Protein AF-A0A496R1Y8-F1 (afdb_monomer_lite)

Secondary structure (DSSP, 8-state):
--TT-SEEEEEEE----SSPP-BS-SSSBPPEEEEEE---HHHHHHHHHHHHHHHHH-GGG--------

pLDDT: mean 84.02, std 13.26, range [51.41, 97.12]

Structure (mmCIF, N/CA/C/O backbone):
data_AF-A0A496R1Y8-F1
#
_entry.id   AF-A0A496R1Y8-F1
#
loop_
_atom_site.group_PDB
_atom_site.id
_atom_site.type_symbol
_atom_site.label_atom_id
_atom_site.label_alt_id
_atom_site.label_comp_id
_atom_site.label_asym_id
_atom_site.label_entity_id
_atom_site.label_seq_id
_atom_site.pdbx_PDB_ins_code
_atom_site.Cartn_x
_atom_site.Cartn_y
_atom_site.Cartn_z
_atom_site.occupancy
_atom_site.B_iso_or_equiv
_atom_site.auth_seq_id
_atom_site.auth_comp_id
_atom_site.auth_asym_id
_atom_site.auth_atom_id
_atom_site.pdbx_PDB_model_num
ATOM 1 N N . LYS A 1 1 ? -6.509 0.424 21.010 1.00 60.19 1 LYS A N 1
ATOM 2 C CA . LYS A 1 1 ? -7.166 -0.144 19.803 1.00 60.19 1 LYS A CA 1
ATOM 3 C C . LYS A 1 1 ? -6.064 -0.421 18.781 1.00 60.19 1 LYS A C 1
ATOM 5 O O . LYS A 1 1 ? -5.190 0.425 18.653 1.00 60.19 1 LYS A O 1
ATOM 10 N N . ARG A 1 2 ? -6.026 -1.593 18.136 1.00 72.31 2 ARG A N 1
ATOM 11 C CA . ARG A 1 2 ? -5.002 -1.899 17.119 1.00 72.31 2 ARG A CA 1
ATOM 12 C C . ARG A 1 2 ? -5.340 -1.116 15.842 1.00 72.31 2 ARG A C 1
ATOM 14 O O . ARG A 1 2 ? -6.489 -1.158 15.408 1.00 72.31 2 ARG A O 1
ATOM 21 N N . LEU A 1 3 ? -4.385 -0.366 15.294 1.00 78.62 3 LEU A N 1
ATOM 22 C CA . LEU A 1 3 ? -4.564 0.349 14.026 1.00 78.62 3 LEU A CA 1
ATOM 23 C C . LEU A 1 3 ? -4.622 -0.666 12.872 1.00 78.62 3 LEU A C 1
ATOM 25 O O . LEU A 1 3 ? -3.903 -1.664 12.916 1.00 78.62 3 LEU A O 1
ATOM 29 N N . ALA A 1 4 ? -5.489 -0.426 11.883 1.00 79.31 4 ALA A N 1
ATOM 30 C CA . ALA A 1 4 ? -5.613 -1.238 10.666 1.00 79.31 4 ALA A CA 1
ATOM 31 C C . ALA A 1 4 ? -5.805 -2.755 10.904 1.00 79.31 4 ALA A C 1
ATOM 33 O O . ALA A 1 4 ? -5.213 -3.587 10.223 1.00 79.31 4 ALA A O 1
ATOM 34 N N . SER A 1 5 ? -6.632 -3.146 11.882 1.00 87.25 5 SER A N 1
ATOM 35 C CA . SER A 1 5 ? -6.862 -4.566 12.196 1.00 87.25 5 SER A CA 1
ATOM 36 C C . SER A 1 5 ? -7.733 -5.311 11.178 1.00 87.25 5 SER A C 1
ATOM 38 O O . SER A 1 5 ? -7.698 -6.537 11.150 1.00 87.25 5 SER A O 1
ATOM 40 N N . HIS A 1 6 ? -8.513 -4.591 10.367 1.00 93.62 6 HIS A N 1
ATOM 41 C CA . HIS A 1 6 ? -9.397 -5.151 9.346 1.00 93.62 6 HIS A CA 1
ATOM 42 C C . HIS A 1 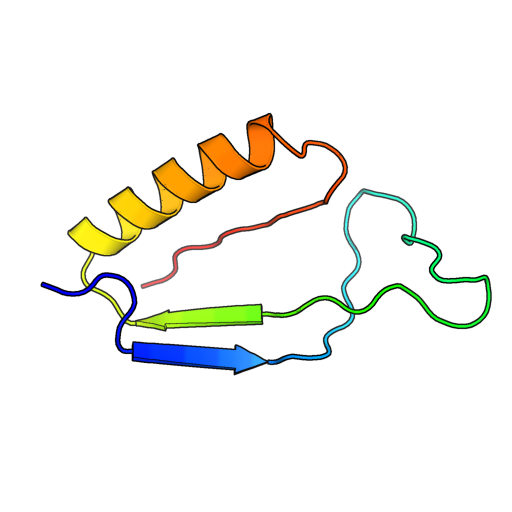6 ? -8.953 -4.640 7.980 1.00 93.62 6 HIS A C 1
ATOM 44 O O . HIS A 1 6 ? -9.190 -3.481 7.636 1.00 93.62 6 HIS A O 1
ATOM 50 N N . PHE A 1 7 ? -8.278 -5.496 7.218 1.00 95.06 7 PHE A N 1
ATOM 51 C CA . PHE A 1 7 ? -7.744 -5.125 5.917 1.00 95.06 7 PHE A CA 1
ATOM 52 C C . PHE A 1 7 ? -7.857 -6.261 4.903 1.00 95.06 7 PHE A C 1
ATOM 54 O O . PHE A 1 7 ? -7.900 -7.437 5.260 1.00 95.06 7 PHE A O 1
ATOM 61 N N . THR A 1 8 ? -7.850 -5.890 3.627 1.00 97.12 8 THR A N 1
ATOM 62 C CA . THR A 1 8 ? -7.657 -6.796 2.493 1.00 97.12 8 THR A CA 1
ATOM 63 C C . THR A 1 8 ? -6.381 -6.393 1.766 1.00 97.12 8 THR A C 1
ATOM 65 O O . THR A 1 8 ? -6.188 -5.215 1.469 1.00 97.12 8 THR A O 1
ATOM 68 N N . LYS A 1 9 ? -5.503 -7.360 1.479 1.00 95.75 9 LYS A N 1
ATOM 69 C CA . LYS A 1 9 ? -4.288 -7.148 0.683 1.00 95.75 9 LYS A CA 1
ATOM 70 C C . LYS A 1 9 ? -4.456 -7.788 -0.692 1.00 95.75 9 LYS A C 1
ATOM 72 O O . LYS A 1 9 ? -4.745 -8.979 -0.774 1.00 95.75 9 LYS A O 1
ATOM 77 N N . ILE A 1 10 ? -4.198 -7.021 -1.746 1.00 95.56 10 ILE A N 1
ATOM 78 C CA . ILE A 1 10 ? -4.067 -7.514 -3.120 1.00 95.56 10 ILE A CA 1
ATOM 79 C C . ILE A 1 10 ? -2.574 -7.431 -3.47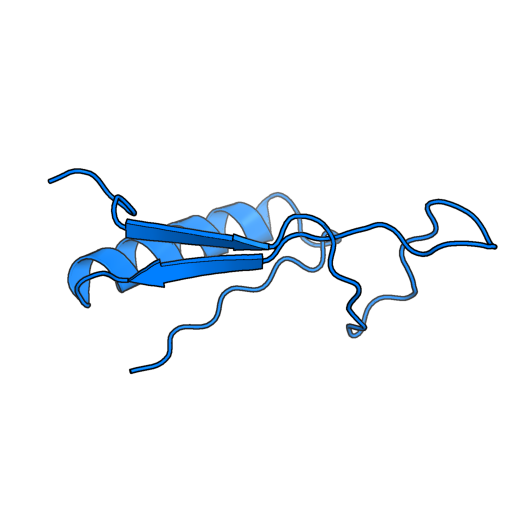3 1.00 95.56 10 ILE A C 1
ATOM 81 O O . ILE A 1 10 ? -2.066 -6.321 -3.615 1.00 95.56 10 ILE A O 1
ATOM 85 N N . PRO A 1 11 ? -1.841 -8.558 -3.513 1.00 89.00 11 PRO A N 1
ATOM 86 C CA . PRO A 1 11 ? -0.376 -8.552 -3.475 1.00 89.00 11 PRO A CA 1
ATOM 87 C C . PRO A 1 11 ? 0.320 -8.219 -4.800 1.00 89.00 11 PRO A C 1
ATOM 89 O O . PRO A 1 11 ? 1.432 -7.716 -4.740 1.00 89.00 11 PRO A O 1
ATOM 92 N N . SER A 1 12 ? -0.316 -8.494 -5.941 1.00 89.12 12 SER A N 1
ATOM 93 C CA . SER A 1 12 ? 0.265 -8.315 -7.277 1.00 89.12 12 SER A CA 1
ATOM 94 C C . SER A 1 12 ? -0.698 -7.503 -8.130 1.00 89.12 12 SER A C 1
ATOM 96 O O . SER A 1 12 ? -1.650 -8.040 -8.699 1.00 89.12 12 SER A O 1
ATOM 98 N N . VAL A 1 13 ? -0.488 -6.191 -8.163 1.00 88.69 13 VAL A N 1
ATOM 99 C CA . VAL A 1 13 ? -1.237 -5.267 -9.012 1.00 88.69 13 VAL A CA 1
ATOM 100 C C . VAL A 1 13 ? -0.302 -4.494 -9.925 1.00 88.69 13 VAL A C 1
ATOM 102 O O . VAL A 1 13 ? 0.832 -4.168 -9.572 1.00 88.69 13 VAL A O 1
ATOM 105 N N . HIS A 1 14 ? -0.820 -4.135 -11.092 1.00 86.00 14 HIS A N 1
ATOM 106 C CA . HIS A 1 14 ? -0.157 -3.234 -12.023 1.00 86.00 14 HIS A CA 1
ATOM 107 C C . HIS A 1 14 ? -0.893 -1.901 -12.039 1.00 86.00 14 HIS A C 1
ATOM 109 O O . HIS A 1 14 ? -2.123 -1.852 -12.013 1.00 86.00 14 HIS A O 1
ATOM 115 N N . GLY A 1 15 ? -0.135 -0.812 -12.079 1.00 80.12 15 GLY A N 1
ATOM 116 C CA . GLY A 1 15 ? -0.668 0.543 -12.091 1.00 80.12 15 GLY A CA 1
ATOM 117 C C . GLY A 1 15 ? 0.137 1.434 -13.023 1.00 80.12 15 GLY A C 1
ATOM 118 O O . GLY A 1 15 ? 1.312 1.183 -13.286 1.00 80.12 15 GLY A O 1
ATOM 119 N N . ARG A 1 16 ? -0.507 2.485 -13.527 1.00 79.25 16 ARG A N 1
ATOM 120 C CA . ARG A 1 16 ? 0.138 3.539 -14.309 1.00 79.25 16 ARG A CA 1
ATOM 121 C C . ARG A 1 16 ? -0.064 4.862 -13.585 1.00 79.25 16 ARG A C 1
ATOM 123 O O . ARG A 1 16 ? -1.204 5.262 -13.370 1.00 79.25 16 ARG A O 1
ATOM 130 N N . GLY A 1 17 ? 1.035 5.510 -13.217 1.00 78.81 17 GLY A N 1
ATOM 131 C CA . GLY A 1 17 ? 1.041 6.864 -12.666 1.00 78.81 17 GLY A CA 1
ATOM 132 C C . G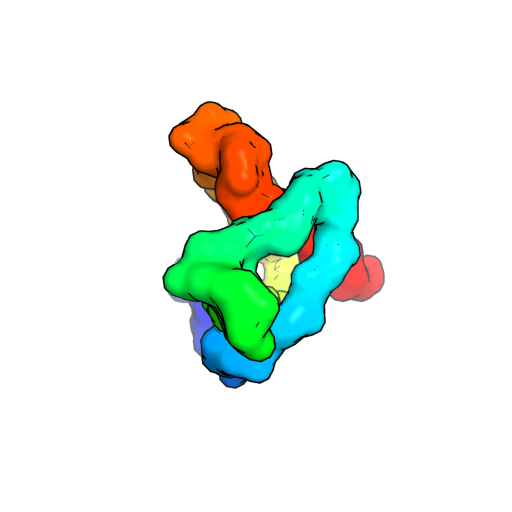LY A 1 17 ? 1.697 7.858 -13.620 1.00 78.81 17 GLY A C 1
ATOM 133 O O . GLY A 1 17 ? 1.947 7.545 -14.785 1.00 78.81 17 GLY A O 1
ATOM 134 N N . ASP A 1 18 ? 2.001 9.043 -13.095 1.00 75.25 18 ASP A N 1
ATOM 135 C CA . ASP A 1 18 ? 2.694 10.109 -13.833 1.00 75.25 18 ASP A CA 1
ATOM 136 C C . ASP A 1 18 ? 4.190 9.814 -14.027 1.00 75.25 18 ASP A C 1
ATOM 138 O O . ASP A 1 18 ? 4.834 10.355 -14.924 1.00 75.25 18 ASP A O 1
ATOM 142 N N . ALA A 1 19 ? 4.744 8.926 -13.197 1.00 66.81 19 ALA A N 1
ATOM 143 C CA . ALA A 1 19 ? 6.090 8.404 -13.367 1.00 66.81 19 ALA A CA 1
ATOM 144 C C . ALA A 1 19 ? 6.139 7.404 -14.534 1.00 66.81 19 ALA A C 1
ATOM 146 O O . ALA A 1 19 ? 5.195 6.645 -14.777 1.00 66.81 19 ALA A O 1
ATOM 147 N N . GLY A 1 20 ? 7.268 7.378 -15.249 1.00 63.38 20 GLY A N 1
ATOM 148 C CA . GLY A 1 20 ? 7.536 6.339 -16.242 1.00 63.38 20 GLY A CA 1
ATOM 149 C C . GLY A 1 20 ? 7.454 4.936 -15.618 1.00 63.38 20 GLY A C 1
ATOM 150 O O . GLY A 1 20 ? 7.605 4.800 -14.403 1.00 63.38 20 GLY A O 1
ATOM 151 N N . PRO A 1 21 ? 7.211 3.881 -16.417 1.00 62.69 21 PRO A N 1
ATOM 152 C CA . PRO A 1 21 ? 7.131 2.522 -15.891 1.00 62.69 21 PRO A CA 1
ATOM 153 C C . PRO A 1 21 ? 8.405 2.195 -15.108 1.00 62.69 21 PRO A C 1
ATOM 155 O O . PRO A 1 21 ? 9.504 2.267 -15.667 1.00 62.69 21 PRO A O 1
ATOM 158 N N . LYS A 1 22 ? 8.256 1.839 -13.825 1.00 63.22 22 LYS A N 1
ATOM 159 C CA . LYS A 1 22 ? 9.365 1.310 -13.034 1.00 63.22 22 LYS A CA 1
ATOM 160 C C . LYS A 1 22 ? 9.742 -0.046 -13.618 1.00 63.22 22 LYS A C 1
ATOM 162 O O . LYS A 1 22 ? 8.973 -1.009 -13.585 1.00 63.22 22 LYS A O 1
ATOM 167 N N . ARG A 1 23 ? 10.877 -0.054 -14.315 1.00 54.91 23 ARG A N 1
ATOM 168 C CA . ARG A 1 23 ? 11.367 -1.198 -15.080 1.00 54.91 23 ARG A CA 1
ATOM 169 C C . ARG A 1 23 ? 12.040 -2.174 -14.121 1.00 54.91 23 ARG A C 1
ATOM 171 O O . ARG A 1 23 ? 13.225 -2.019 -13.845 1.00 54.91 23 ARG A O 1
ATOM 178 N N . GLY A 1 24 ? 11.296 -3.182 -13.671 1.00 56.34 24 GLY A N 1
ATOM 179 C CA . GLY A 1 24 ? 11.895 -4.438 -13.212 1.00 56.34 24 GLY A CA 1
ATOM 180 C C . GLY A 1 24 ? 12.694 -5.103 -14.342 1.00 56.34 24 GLY A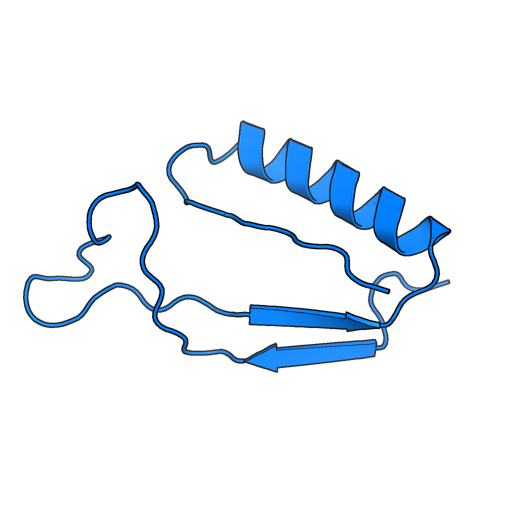 C 1
ATOM 181 O O . GLY A 1 24 ? 13.774 -5.626 -14.105 1.00 56.34 24 GLY A O 1
ATOM 182 N N . ASP A 1 25 ? 12.222 -4.963 -15.585 1.00 51.41 25 ASP A N 1
ATOM 183 C CA . ASP A 1 25 ? 12.963 -4.993 -16.849 1.00 51.41 25 ASP A CA 1
ATOM 184 C C . ASP A 1 25 ? 12.028 -4.494 -17.983 1.00 51.41 25 ASP A C 1
ATOM 186 O O . ASP A 1 25 ? 11.000 -3.865 -17.734 1.00 51.41 25 ASP A O 1
ATOM 190 N N . HIS A 1 26 ? 12.413 -4.681 -19.248 1.00 52.88 26 HIS A N 1
ATOM 191 C CA . HIS A 1 26 ? 11.690 -4.218 -20.442 1.00 52.88 26 HIS A CA 1
ATOM 192 C C . HIS A 1 26 ? 10.522 -5.133 -20.854 1.00 52.88 26 HIS A C 1
ATOM 194 O O . HIS A 1 26 ? 9.844 -4.821 -21.835 1.00 52.88 26 HIS A O 1
ATOM 200 N N . ILE A 1 27 ? 10.279 -6.228 -20.126 1.00 57.56 27 ILE A N 1
ATOM 201 C CA . ILE A 1 27 ? 9.254 -7.225 -20.455 1.00 57.56 27 ILE A CA 1
ATOM 202 C C . ILE A 1 27 ? 8.135 -7.238 -19.397 1.00 57.56 27 ILE A C 1
ATOM 204 O O . ILE A 1 27 ? 6.987 -7.489 -19.766 1.00 57.56 27 ILE A O 1
ATOM 208 N N . TRP A 1 28 ? 8.409 -6.873 -18.132 1.00 55.12 28 TRP A N 1
ATOM 209 C CA . TRP A 1 28 ? 7.381 -6.790 -17.080 1.00 55.12 28 TRP A CA 1
ATOM 210 C C . TRP A 1 28 ? 7.546 -5.561 -16.153 1.00 55.12 28 TRP A C 1
ATOM 212 O O . TRP A 1 28 ? 8.637 -5.330 -15.626 1.00 55.12 28 TRP A O 1
ATOM 222 N N . PRO A 1 29 ? 6.493 -4.745 -15.930 1.00 60.97 29 PRO A N 1
ATOM 223 C CA . PRO A 1 29 ? 6.541 -3.649 -14.962 1.00 60.97 29 PRO A CA 1
ATOM 224 C C . PRO A 1 29 ? 6.606 -4.184 -13.524 1.00 60.97 29 PRO A C 1
ATOM 226 O O . PRO A 1 29 ? 6.067 -5.249 -13.227 1.00 60.97 29 PRO A O 1
ATOM 229 N N . GLU A 1 30 ? 7.248 -3.427 -12.632 1.00 70.38 30 GLU A N 1
ATOM 230 C CA . GLU A 1 30 ? 7.306 -3.739 -11.200 1.00 70.38 30 GLU A CA 1
ATOM 231 C C . GLU A 1 30 ? 5.895 -3.926 -10.606 1.00 70.38 30 GLU A C 1
ATOM 233 O O . GLU A 1 30 ? 4.973 -3.153 -10.893 1.00 70.38 30 GLU A O 1
ATOM 238 N N . GLU A 1 31 ? 5.712 -4.984 -9.809 1.00 75.50 31 GLU A N 1
ATOM 239 C CA . GLU A 1 31 ? 4.435 -5.274 -9.156 1.00 75.50 31 GLU A CA 1
ATOM 240 C C . GLU A 1 31 ? 4.256 -4.407 -7.909 1.00 75.50 31 GLU A C 1
ATOM 242 O O . GLU A 1 31 ? 5.132 -4.327 -7.052 1.00 75.50 31 GLU A O 1
ATOM 247 N N . ASN A 1 32 ? 3.080 -3.796 -7.787 1.00 86.75 32 ASN A N 1
ATOM 248 C CA . ASN A 1 32 ? 2.646 -3.095 -6.585 1.00 86.75 32 ASN A CA 1
ATOM 249 C C . ASN A 1 32 ? 1.687 -3.967 -5.767 1.00 86.75 32 ASN A C 1
ATOM 251 O O . ASN A 1 32 ? 1.187 -4.986 -6.242 1.00 86.75 32 ASN A O 1
ATOM 255 N N . PHE A 1 33 ? 1.350 -3.520 -4.555 1.00 91.81 33 PHE A N 1
ATOM 256 C CA . PHE A 1 33 ? 0.240 -4.079 -3.785 1.00 91.81 33 PHE A CA 1
ATOM 257 C C . PHE A 1 33 ? -0.796 -3.004 -3.452 1.00 91.81 33 PHE A C 1
ATOM 259 O O . PHE A 1 33 ? -0.474 -1.826 -3.316 1.00 91.81 33 PHE A O 1
ATOM 266 N N . ILE A 1 34 ? -2.047 -3.426 -3.269 1.00 94.62 34 ILE A N 1
ATOM 267 C CA . ILE A 1 34 ? -3.108 -2.588 -2.699 1.00 94.62 34 ILE A CA 1
ATOM 268 C C . ILE A 1 34 ? -3.416 -3.101 -1.300 1.00 94.62 34 ILE A C 1
ATOM 270 O O . ILE A 1 34 ? -3.567 -4.308 -1.089 1.00 94.62 34 ILE A O 1
ATOM 274 N N . LEU A 1 35 ? -3.537 -2.177 -0.351 1.00 94.81 35 LEU A N 1
ATOM 275 C CA . LEU A 1 35 ? -4.029 -2.444 0.992 1.00 94.81 35 LEU A CA 1
ATOM 276 C C . LEU A 1 35 ? -5.317 -1.649 1.212 1.00 94.81 35 LEU A C 1
ATOM 278 O O . LEU A 1 35 ? -5.296 -0.423 1.220 1.00 94.81 35 LEU A O 1
ATOM 282 N N . ILE A 1 36 ? -6.434 -2.353 1.375 1.00 95.94 36 ILE A N 1
ATOM 283 C CA . ILE A 1 36 ? -7.745 -1.761 1.667 1.00 95.94 36 ILE A CA 1
ATOM 284 C C . ILE A 1 36 ? -7.994 -1.933 3.158 1.00 95.94 36 ILE A C 1
ATOM 286 O 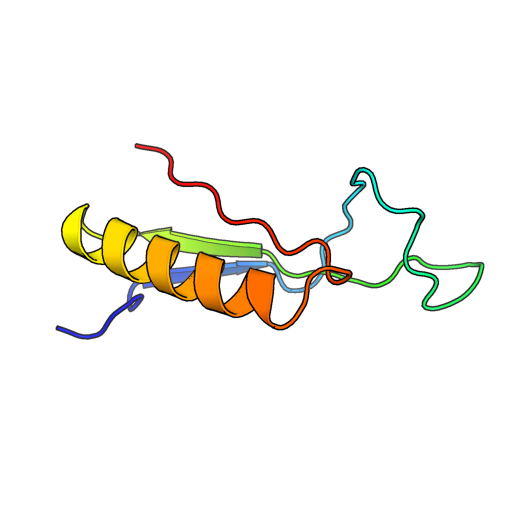O . ILE A 1 36 ? -7.989 -3.066 3.636 1.00 95.94 36 ILE A O 1
ATOM 290 N N . ILE A 1 37 ? -8.204 -0.842 3.890 1.00 95.56 37 ILE A N 1
ATOM 291 C CA . ILE A 1 37 ? -8.379 -0.856 5.346 1.00 95.56 37 ILE A CA 1
ATOM 292 C C . ILE A 1 37 ? -9.765 -0.310 5.683 1.00 95.56 37 ILE A C 1
ATOM 294 O O . ILE A 1 37 ? -10.111 0.789 5.263 1.00 95.56 37 ILE A O 1
ATOM 298 N N . TYR A 1 38 ? -10.531 -1.055 6.481 1.00 94.69 38 TYR A N 1
ATOM 299 C CA . TYR A 1 38 ? -11.770 -0.561 7.082 1.00 94.69 38 TYR A CA 1
ATOM 300 C C . TYR A 1 38 ? -11.473 -0.062 8.492 1.00 94.69 38 TYR A C 1
ATOM 302 O O . TYR A 1 38 ? -10.995 -0.821 9.343 1.00 94.69 38 TYR A O 1
ATOM 310 N N . CYS A 1 39 ? -11.732 1.217 8.738 1.00 93.12 39 CYS A N 1
ATOM 311 C CA . CYS A 1 39 ? -11.448 1.851 10.017 1.00 93.12 39 CYS A CA 1
ATOM 312 C C . CYS A 1 39 ? -12.379 3.040 10.281 1.00 93.12 39 CYS A C 1
ATOM 314 O O . CYS A 1 39 ? -13.117 3.460 9.396 1.00 93.12 39 CYS A O 1
ATOM 316 N N . GLU A 1 40 ? -12.372 3.526 11.521 1.00 94.06 40 GLU A N 1
ATOM 317 C CA . GLU A 1 40 ? -13.071 4.754 11.921 1.00 94.06 40 GLU A CA 1
ATOM 318 C C . GLU A 1 40 ? -12.303 5.998 11.431 1.00 94.06 40 GLU A C 1
ATOM 320 O O . GLU A 1 40 ? -11.081 5.945 11.275 1.00 94.06 40 GLU A O 1
ATOM 325 N N . ASP A 1 41 ? -12.988 7.133 11.262 1.00 93.75 41 ASP A N 1
ATOM 326 C CA . ASP A 1 41 ? -12.410 8.381 10.730 1.00 93.75 41 ASP A CA 1
ATOM 327 C C . ASP A 1 41 ? -11.147 8.833 11.478 1.00 93.75 41 ASP A C 1
ATOM 329 O O . ASP A 1 41 ? -10.158 9.246 10.876 1.00 93.75 41 ASP A O 1
ATOM 333 N N . ASN A 1 42 ? -11.129 8.680 12.805 1.00 93.50 42 ASN A N 1
ATOM 334 C CA . ASN A 1 42 ? -9.959 9.011 13.620 1.00 93.50 42 ASN A CA 1
ATOM 335 C C . ASN A 1 42 ? -8.732 8.146 13.285 1.00 93.50 42 ASN A C 1
ATOM 337 O O . ASN A 1 42 ? -7.599 8.600 13.424 1.00 93.50 42 ASN A O 1
ATOM 341 N N . GLN A 1 43 ? -8.937 6.896 12.874 1.00 94.25 43 GLN A N 1
ATOM 342 C CA . GLN A 1 43 ? -7.870 6.008 12.432 1.00 94.25 43 GLN A CA 1
ATOM 343 C C . GLN A 1 43 ? -7.431 6.351 11.010 1.00 94.25 43 GLN A C 1
ATOM 345 O O . GLN A 1 43 ? -6.233 6.287 10.739 1.00 94.25 43 GLN A O 1
ATOM 350 N N . ALA A 1 44 ? -8.365 6.746 10.139 1.00 94.38 44 ALA A N 1
ATOM 351 C CA . ALA A 1 44 ? -8.057 7.192 8.784 1.00 94.38 44 ALA A CA 1
ATOM 352 C C . ALA A 1 44 ? -7.107 8.399 8.804 1.00 94.38 44 ALA A C 1
ATOM 354 O O . ALA A 1 44 ? -6.063 8.338 8.164 1.00 94.38 44 ALA A O 1
ATOM 355 N N . SER A 1 45 ? -7.374 9.416 9.635 1.00 94.12 45 SER A N 1
ATOM 356 C CA . SER A 1 45 ? -6.485 10.584 9.763 1.00 94.12 45 SER A CA 1
ATOM 357 C C . SER A 1 45 ? -5.076 10.221 10.248 1.00 94.12 45 SER A C 1
ATOM 359 O O . SER A 1 45 ? -4.089 10.778 9.779 1.00 94.12 45 SER A O 1
ATOM 361 N N . ILE A 1 46 ? -4.954 9.262 11.175 1.00 94.94 46 ILE A N 1
ATOM 362 C CA . ILE A 1 46 ? -3.641 8.780 11.640 1.00 94.94 46 ILE A CA 1
ATOM 363 C C . ILE A 1 46 ? -2.888 8.080 10.500 1.00 94.94 46 ILE A C 1
ATOM 365 O O . ILE A 1 46 ? -1.679 8.256 10.362 1.00 94.94 46 ILE A O 1
ATOM 369 N N . ILE A 1 47 ? -3.594 7.280 9.696 1.00 94.50 47 ILE A N 1
ATOM 370 C CA . ILE A 1 47 ? -3.010 6.574 8.553 1.00 94.50 47 ILE A CA 1
ATOM 371 C C . ILE A 1 47 ? -2.586 7.571 7.472 1.00 94.50 47 ILE A C 1
ATOM 373 O O . ILE A 1 47 ? -1.476 7.450 6.969 1.00 94.50 47 ILE A O 1
ATOM 377 N N . GLU A 1 48 ? -3.413 8.564 7.138 1.00 94.19 48 GLU A N 1
ATOM 378 C CA . GLU A 1 48 ? -3.071 9.585 6.140 1.00 94.19 48 GLU A CA 1
ATOM 379 C C . GLU A 1 48 ? -1.803 10.357 6.513 1.00 94.19 48 GLU A C 1
ATOM 381 O O . GLU A 1 48 ? -0.896 10.443 5.687 1.00 94.19 48 GLU A O 1
ATOM 386 N N . ASN A 1 49 ? -1.684 10.809 7.766 1.00 94.69 49 ASN A N 1
ATOM 387 C CA . ASN A 1 49 ? -0.483 11.501 8.243 1.00 94.69 49 ASN A CA 1
ATOM 388 C C . ASN A 1 49 ? 0.770 10.614 8.129 1.00 94.69 49 ASN A C 1
ATOM 390 O O . ASN A 1 49 ? 1.806 11.047 7.633 1.00 94.69 49 ASN A O 1
ATOM 394 N N . ALA A 1 50 ? 0.670 9.337 8.517 1.00 94.19 50 ALA A N 1
ATOM 395 C CA . ALA A 1 50 ? 1.780 8.396 8.362 1.00 94.19 50 ALA A CA 1
ATOM 396 C C . ALA A 1 50 ? 2.147 8.167 6.881 1.00 94.19 50 ALA A C 1
ATOM 398 O O . ALA A 1 50 ? 3.314 7.976 6.545 1.00 94.19 50 ALA A O 1
ATOM 399 N N . MET A 1 51 ? 1.162 8.194 5.977 1.00 93.94 51 MET A N 1
ATOM 400 C CA . MET A 1 51 ? 1.396 8.076 4.536 1.00 93.94 51 MET A CA 1
ATOM 401 C C . MET A 1 51 ? 2.049 9.326 3.932 1.00 93.94 51 MET A C 1
ATOM 403 O O . MET A 1 51 ? 2.761 9.194 2.934 1.00 93.94 51 MET A O 1
ATOM 407 N N . GLU A 1 52 ? 1.825 10.514 4.497 1.00 93.31 52 GLU A N 1
ATOM 408 C CA . GLU A 1 52 ? 2.555 11.737 4.139 1.00 93.31 52 GLU A CA 1
ATOM 409 C C . GLU A 1 52 ? 4.036 11.626 4.506 1.00 93.31 52 GLU A C 1
ATOM 411 O O . GLU A 1 52 ? 4.880 11.774 3.624 1.00 93.31 52 GLU A O 1
ATOM 416 N N . GLU A 1 53 ? 4.356 11.236 5.743 1.00 94.50 53 GLU A N 1
ATOM 417 C CA . GLU A 1 53 ? 5.746 11.031 6.184 1.00 94.50 53 GLU A CA 1
ATOM 418 C C . GLU A 1 53 ? 6.486 10.013 5.294 1.00 94.50 53 GLU A C 1
ATOM 420 O O . GLU A 1 53 ? 7.634 10.215 4.891 1.00 94.50 53 GLU A O 1
ATOM 425 N N . ILE A 1 54 ? 5.809 8.921 4.919 1.00 93.00 54 ILE A N 1
ATOM 426 C CA . ILE A 1 54 ? 6.365 7.919 4.001 1.00 93.00 54 ILE A CA 1
ATOM 427 C C . ILE A 1 54 ? 6.633 8.526 2.618 1.00 93.00 54 ILE A C 1
ATOM 429 O O . ILE A 1 54 ? 7.667 8.248 2.013 1.00 93.00 54 ILE A O 1
ATOM 433 N N . ARG A 1 55 ? 5.728 9.354 2.091 1.00 90.56 55 ARG A N 1
ATOM 434 C CA . ARG A 1 55 ? 5.921 9.994 0.782 1.00 90.56 55 ARG A CA 1
ATOM 435 C C . ARG A 1 55 ? 7.090 10.965 0.775 1.00 90.56 55 ARG A C 1
ATOM 437 O O . ARG A 1 55 ? 7.801 11.017 -0.223 1.00 90.56 55 ARG A O 1
ATOM 444 N N . GLU A 1 56 ? 7.300 11.696 1.863 1.00 92.75 56 GLU A N 1
ATOM 445 C CA . GLU A 1 56 ? 8.454 12.586 2.007 1.00 92.75 56 GLU A CA 1
ATOM 446 C C . GLU A 1 56 ? 9.775 11.806 2.005 1.00 92.75 56 GLU A C 1
ATOM 448 O O . GLU A 1 56 ? 10.747 12.240 1.387 1.00 92.75 56 GLU A O 1
ATOM 453 N N . GLY A 1 57 ? 9.804 10.625 2.634 1.00 92.81 57 GLY A N 1
ATOM 454 C CA . GLY A 1 57 ? 10.974 9.743 2.631 1.00 92.81 57 GLY A CA 1
ATOM 455 C C . GLY A 1 57 ? 11.237 9.036 1.295 1.00 92.81 57 GLY A C 1
ATOM 456 O O . GLY A 1 57 ? 12.378 8.672 1.011 1.00 92.81 57 GLY A O 1
ATOM 457 N N . PHE A 1 58 ? 10.200 8.851 0.471 1.00 87.94 58 PHE A N 1
ATOM 458 C CA . PHE A 1 58 ? 10.247 8.073 -0.773 1.00 87.94 58 PHE A CA 1
ATOM 459 C C . PHE A 1 58 ? 9.520 8.780 -1.939 1.00 87.94 58 PHE A C 1
ATOM 461 O O . PHE A 1 58 ? 8.541 8.248 -2.480 1.00 87.94 58 PHE A O 1
ATOM 468 N N . PRO A 1 59 ? 9.981 9.970 -2.367 1.00 84.62 59 PRO A N 1
ATOM 469 C CA . PRO A 1 59 ? 9.260 10.809 -3.331 1.00 84.62 59 PRO A CA 1
ATOM 470 C C . PRO A 1 59 ? 9.082 10.147 -4.708 1.00 84.62 59 PRO A C 1
ATOM 472 O O . PRO A 1 59 ? 8.055 10.335 -5.364 1.00 84.62 59 PRO A O 1
ATOM 475 N N . ASP A 1 60 ? 10.039 9.310 -5.117 1.00 82.44 60 ASP A N 1
ATOM 476 C CA . ASP A 1 60 ? 10.045 8.636 -6.420 1.00 82.44 60 ASP A CA 1
ATOM 477 C C . ASP A 1 60 ? 9.311 7.281 -6.416 1.00 82.44 60 ASP A C 1
ATOM 479 O O . ASP A 1 60 ? 9.209 6.623 -7.452 1.00 82.44 60 ASP A O 1
ATOM 483 N N . GLU A 1 61 ? 8.781 6.830 -5.271 1.00 81.62 61 GLU A N 1
ATOM 484 C CA . GLU A 1 61 ? 8.099 5.530 -5.153 1.00 81.62 61 GLU A CA 1
ATOM 485 C C . GLU A 1 61 ? 6.649 5.534 -5.639 1.00 81.62 61 GLU A C 1
ATOM 487 O O . GLU A 1 61 ? 6.023 4.486 -5.761 1.00 81.62 61 GLU A O 1
ATOM 492 N N . GLY A 1 62 ? 6.097 6.703 -5.977 1.00 81.94 62 GLY A N 1
ATOM 493 C CA . GLY A 1 62 ? 4.739 6.780 -6.519 1.00 81.94 62 GLY A CA 1
ATOM 494 C C . GLY A 1 62 ? 3.668 6.280 -5.543 1.00 81.94 62 GLY A C 1
ATOM 495 O O . GLY A 1 62 ? 2.557 5.972 -5.964 1.00 81.94 62 GLY A O 1
ATOM 496 N N . ILE A 1 63 ? 3.978 6.237 -4.245 1.00 88.50 63 ILE A N 1
ATOM 497 C CA . ILE A 1 63 ? 3.085 5.766 -3.184 1.00 88.50 63 ILE A CA 1
ATOM 498 C C . ILE A 1 63 ? 1.824 6.635 -3.177 1.00 88.50 63 ILE A C 1
ATOM 500 O O . ILE A 1 63 ? 1.901 7.869 -3.277 1.00 88.50 63 ILE A O 1
ATOM 504 N N . ARG A 1 64 ? 0.651 5.995 -3.098 1.00 90.38 64 ARG A N 1
ATOM 505 C CA . ARG A 1 64 ? -0.657 6.658 -3.049 1.00 90.38 64 ARG A CA 1
ATOM 506 C C . ARG A 1 64 ? -1.513 6.111 -1.909 1.00 90.38 64 ARG A C 1
ATOM 508 O O . ARG A 1 64 ? -1.513 4.916 -1.642 1.00 90.38 64 ARG A O 1
ATOM 515 N N . CYS A 1 65 ? -2.244 7.008 -1.259 1.00 93.94 65 CYS A N 1
ATOM 516 C CA . CYS A 1 65 ? -3.256 6.706 -0.254 1.00 93.94 65 CYS A CA 1
ATOM 517 C C . CYS A 1 65 ? -4.526 7.463 -0.642 1.00 93.94 65 CYS A C 1
ATOM 519 O O . CYS A 1 65 ? -4.431 8.607 -1.093 1.00 93.94 65 CYS A O 1
ATOM 521 N N . PHE A 1 66 ? -5.672 6.803 -0.512 1.00 94.25 66 PHE A N 1
ATOM 522 C CA . PHE A 1 66 ? -6.985 7.355 -0.811 1.00 94.25 66 PHE A CA 1
ATOM 523 C C . PHE A 1 66 ? -7.926 6.974 0.326 1.00 94.25 66 PHE A C 1
ATOM 525 O O . PHE A 1 66 ? -7.965 5.807 0.720 1.00 94.25 66 PHE A O 1
ATOM 532 N N . VAL A 1 67 ? -8.698 7.941 0.806 1.00 93.94 67 VAL A N 1
ATOM 533 C CA . VAL A 1 67 ? -9.767 7.725 1.781 1.00 93.94 67 VAL A CA 1
ATOM 534 C C . VAL A 1 67 ? -11.105 7.928 1.078 1.00 93.94 67 VAL A C 1
ATOM 536 O O . VAL A 1 6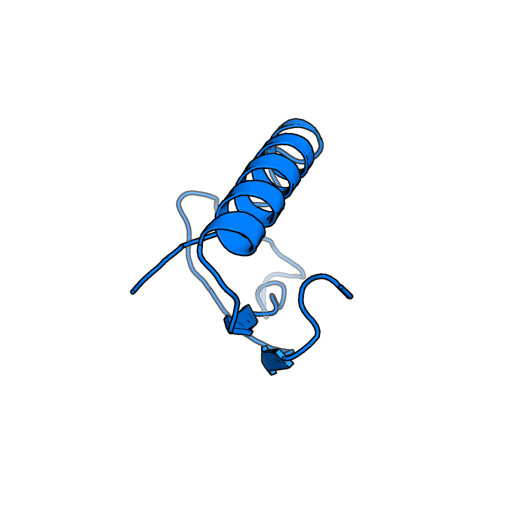7 ? -11.281 8.858 0.293 1.00 93.94 67 VAL A O 1
ATOM 539 N N . THR A 1 68 ? -12.031 6.999 1.298 1.00 89.12 68 THR A N 1
ATOM 540 C CA . THR A 1 68 ? -13.363 7.007 0.690 1.00 89.12 68 THR A CA 1
ATOM 541 C C . THR A 1 68 ? -14.379 6.448 1.680 1.00 89.12 68 THR A C 1
ATOM 543 O O . THR A 1 68 ? -14.096 5.459 2.360 1.00 89.12 68 THR A O 1
ATOM 546 N N . GLY A 1 69 ? -15.534 7.108 1.770 1.00 82.06 69 GLY A N 1
ATOM 547 C CA . GLY A 1 69 ? -16.580 6.859 2.762 1.00 82.06 69 GLY A CA 1
ATOM 548 C C . GLY A 1 69 ? -17.409 8.112 2.968 1.00 82.06 69 GLY A C 1
ATOM 549 O O . GLY A 1 69 ? -16.781 9.181 3.116 1.00 82.06 69 GLY A O 1
#

Radius of gyration: 14.02 Å; chains: 1; bounding box: 30×21×40 Å

Foldseek 3Di:
DDQQPDKDKDFFDDDDDPDDFCDPDPPDGDGDMDIGGDDDPVSVVVVVVVQVVVCVVPVPPPDDDDDDD

Sequence (69 aa):
KRLASHFTKIPSVHGRGDAGPKRGDHIWPEENFILIIYCEDNQASIIENAMEEIREGFPDEGIRCFVTG